Protein AF-A0AAW5WG24-F1 (afdb_monomer_lite)

Radius of gyration: 18.85 Å; chains: 1; bounding box: 36×28×60 Å

InterPro domains:
  IPR003458 Bacteriophage T4, Gp38, tail fibre assembly [PF02413] (2-85)
  IPR051220 Tail Fiber Assembly Chaperone [PTHR34413] (12-85)

Structure (mmCIF, N/CA/C/O backbone):
data_AF-A0AAW5WG24-F1
#
_entry.id   AF-A0AAW5WG24-F1
#
loop_
_atom_site.group_PDB
_atom_site.id
_atom_site.type_symbol
_atom_site.label_atom_id
_atom_site.label_alt_id
_atom_site.label_comp_id
_atom_site.label_asym_id
_atom_site.label_entity_id
_atom_site.label_seq_id
_atom_site.pdbx_PDB_ins_code
_atom_site.Cartn_x
_atom_site.Cartn_y
_atom_site.Cartn_z
_atom_site.occupancy
_atom_site.B_iso_or_equiv
_atom_site.auth_seq_id
_atom_site.auth_comp_id
_atom_site.auth_asym_id
_atom_site.auth_atom_id
_atom_site.pdbx_PDB_model_num
ATOM 1 N N . GLY A 1 1 ? 18.728 18.619 -23.402 1.00 46.84 1 GLY A N 1
ATOM 2 C CA . GLY A 1 1 ? 19.245 18.835 -24.765 1.00 46.84 1 GLY A CA 1
ATOM 3 C C . GLY A 1 1 ? 18.219 18.299 -25.731 1.00 46.84 1 GLY A C 1
ATOM 4 O O . GLY A 1 1 ? 17.729 17.206 -25.492 1.00 46.84 1 GLY A O 1
ATOM 5 N N . TRP A 1 2 ? 17.838 19.078 -26.738 1.00 42.88 2 TRP A N 1
ATOM 6 C CA . TRP A 1 2 ? 16.837 18.698 -27.735 1.00 42.88 2 TRP A CA 1
ATOM 7 C C . TRP A 1 2 ? 17.552 18.334 -29.035 1.00 42.88 2 TRP A C 1
ATOM 9 O O . TRP A 1 2 ? 18.419 19.090 -29.469 1.00 42.88 2 TRP A O 1
ATOM 19 N N . VAL A 1 3 ? 17.193 17.211 -29.653 1.00 49.75 3 VAL A N 1
ATOM 20 C CA . VAL A 1 3 ? 17.563 16.905 -31.040 1.00 49.75 3 VAL A CA 1
ATOM 21 C C . VAL A 1 3 ? 16.269 16.702 -31.815 1.00 49.75 3 VAL A C 1
ATOM 23 O O . VAL A 1 3 ? 15.484 15.812 -31.500 1.00 49.75 3 VAL A O 1
ATOM 26 N N . PHE A 1 4 ? 16.046 17.577 -32.795 1.00 56.84 4 PHE A N 1
ATOM 27 C CA . PHE A 1 4 ? 15.007 17.442 -33.806 1.00 56.84 4 PHE A CA 1
ATOM 28 C C . PHE A 1 4 ? 15.560 16.594 -34.949 1.00 56.84 4 PHE A C 1
ATOM 30 O O . PHE A 1 4 ? 16.589 16.933 -35.534 1.00 56.84 4 PHE A O 1
ATOM 37 N N . SER A 1 5 ? 14.872 15.511 -35.291 1.00 49.09 5 SER A N 1
ATOM 38 C CA . SER A 1 5 ? 15.053 14.817 -36.565 1.00 49.09 5 SER A CA 1
ATOM 39 C C . SER A 1 5 ? 13.701 14.268 -37.020 1.00 49.09 5 SER A C 1
ATOM 41 O O . SER A 1 5 ? 13.091 13.467 -36.323 1.00 49.09 5 SER A O 1
ATOM 43 N N . GLU A 1 6 ? 13.242 14.799 -38.155 1.00 53.00 6 GLU A N 1
ATOM 44 C CA . GLU A 1 6 ? 12.295 14.214 -39.115 1.00 53.00 6 GLU A CA 1
ATOM 45 C C . GLU A 1 6 ? 11.009 13.569 -38.573 1.00 53.00 6 GLU A C 1
ATOM 47 O O . GLU A 1 6 ? 10.936 12.364 -38.379 1.00 53.00 6 GLU A O 1
ATOM 52 N N . GLY A 1 7 ? 9.953 14.386 -38.462 1.00 60.88 7 GLY A N 1
ATOM 53 C CA . GLY A 1 7 ? 8.641 14.121 -39.085 1.00 60.88 7 GLY A CA 1
ATOM 54 C C . GLY A 1 7 ? 7.791 12.920 -38.650 1.00 60.88 7 GLY A C 1
ATOM 55 O O . GLY A 1 7 ? 6.621 12.876 -39.012 1.00 60.88 7 GLY A O 1
ATOM 56 N N . GLU A 1 8 ? 8.304 11.991 -37.854 1.00 54.47 8 GLU A N 1
ATOM 57 C CA . GLU A 1 8 ? 7.559 10.868 -37.298 1.00 54.47 8 GLU A CA 1
ATOM 58 C C . GLU A 1 8 ? 7.715 10.899 -35.779 1.00 54.47 8 GLU A C 1
ATOM 60 O O . GLU A 1 8 ? 8.782 10.607 -35.238 1.00 54.47 8 GLU A O 1
ATOM 65 N N . ILE A 1 9 ? 6.636 11.224 -35.061 1.00 53.88 9 ILE A N 1
ATOM 66 C CA . ILE A 1 9 ? 6.552 10.917 -33.631 1.00 53.88 9 ILE A CA 1
ATOM 67 C C . ILE A 1 9 ? 6.453 9.393 -33.540 1.00 53.88 9 ILE A C 1
ATOM 69 O O . ILE A 1 9 ? 5.364 8.831 -33.448 1.00 53.88 9 ILE A O 1
ATOM 73 N N . LYS A 1 10 ? 7.589 8.695 -33.615 1.00 53.03 10 LYS A N 1
ATOM 74 C CA . LYS A 1 10 ? 7.644 7.307 -33.171 1.00 53.03 10 LYS A CA 1
ATOM 75 C C . LYS A 1 10 ? 7.499 7.365 -31.655 1.00 53.03 10 LYS A C 1
ATOM 77 O O . LYS A 1 10 ? 8.346 7.991 -31.010 1.00 53.03 10 LYS A O 1
ATOM 82 N N . PRO A 1 11 ? 6.424 6.804 -31.072 1.00 61.19 11 PRO A N 1
ATOM 83 C CA . PRO A 1 11 ? 6.294 6.773 -29.626 1.00 61.19 11 PRO A CA 1
ATOM 84 C C . PRO A 1 11 ? 7.563 6.138 -29.070 1.00 61.19 11 PRO A C 1
ATOM 86 O O . PRO A 1 11 ? 8.044 5.136 -29.607 1.00 61.19 11 PRO A O 1
ATOM 89 N N . ARG A 1 12 ? 8.145 6.758 -28.040 1.00 65.38 12 ARG A N 1
ATOM 90 C CA . ARG A 1 12 ? 9.326 6.219 -27.371 1.00 65.38 12 ARG A CA 1
ATOM 91 C C . ARG A 1 12 ? 8.975 4.813 -26.894 1.00 65.38 12 ARG A C 1
ATOM 93 O O . ARG A 1 12 ? 8.241 4.657 -25.924 1.00 65.38 12 ARG A O 1
ATOM 100 N N . GLN A 1 13 ? 9.473 3.799 -27.593 1.00 70.38 13 GLN A N 1
ATOM 101 C CA . GLN A 1 13 ? 9.441 2.438 -27.089 1.00 70.38 13 GLN A CA 1
ATOM 102 C C . GLN A 1 13 ? 10.451 2.393 -25.952 1.00 70.38 13 GLN A C 1
ATOM 104 O O . GLN A 1 13 ? 11.658 2.480 -26.173 1.00 70.38 13 GLN A O 1
ATOM 109 N N . TYR A 1 14 ? 9.941 2.363 -24.726 1.00 78.44 14 TYR A N 1
ATOM 110 C CA . TYR A 1 14 ? 10.772 2.136 -23.557 1.00 78.44 14 TYR A CA 1
ATOM 111 C C . TYR A 1 14 ? 11.394 0.746 -23.661 1.00 78.44 14 TYR A C 1
ATOM 113 O O . TYR A 1 14 ? 10.731 -0.223 -24.037 1.00 78.44 14 TYR A O 1
ATOM 121 N N . SER A 1 15 ? 12.678 0.651 -23.330 1.00 88.44 15 SER A N 1
ATOM 122 C CA . SER A 1 15 ? 13.325 -0.647 -23.170 1.00 88.44 15 SER A CA 1
ATOM 123 C C . SER A 1 15 ? 12.687 -1.424 -22.007 1.00 88.44 15 SER A C 1
ATOM 125 O O . SER A 1 15 ? 12.167 -0.806 -21.074 1.00 88.44 15 SER A O 1
ATOM 127 N N . PRO A 1 16 ? 12.779 -2.766 -21.986 1.00 89.38 16 PRO A N 1
ATOM 128 C CA . PRO A 1 16 ? 12.303 -3.566 -20.853 1.00 89.38 16 PRO A CA 1
ATOM 129 C C . PRO A 1 16 ? 12.873 -3.103 -19.502 1.00 89.38 16 PRO A C 1
ATOM 131 O O . PRO A 1 16 ? 12.180 -3.107 -18.491 1.00 89.38 16 PRO A O 1
ATOM 134 N N . VAL A 1 17 ? 14.122 -2.621 -19.490 1.00 91.81 17 VAL A N 1
ATOM 135 C CA . VAL A 1 17 ? 14.767 -2.060 -18.292 1.00 91.81 17 VAL A CA 1
ATOM 136 C C . VAL A 1 17 ? 14.107 -0.751 -17.851 1.00 91.81 17 VAL A C 1
ATOM 138 O O . VAL A 1 17 ? 13.928 -0.529 -16.657 1.00 91.81 17 VAL A O 1
ATOM 141 N N . GLU A 1 18 ? 13.748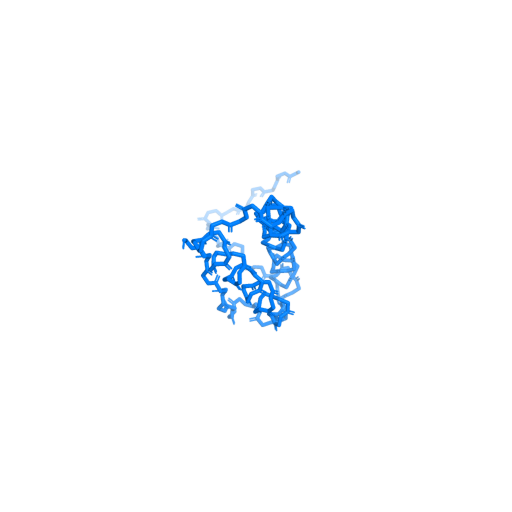 0.128 -18.787 1.00 93.06 18 GLU A N 1
ATOM 142 C CA . GLU A 1 18 ? 13.029 1.367 -18.466 1.00 93.06 18 GLU A CA 1
ATOM 143 C C . GLU A 1 18 ? 11.603 1.087 -17.979 1.00 93.06 18 GLU A C 1
ATOM 145 O O . GLU A 1 18 ? 11.171 1.722 -17.020 1.00 93.06 18 GLU A O 1
ATOM 150 N N . LEU A 1 19 ? 10.902 0.122 -18.586 1.00 94.56 19 LEU A N 1
ATOM 151 C CA . LEU A 1 19 ? 9.563 -0.300 -18.159 1.00 94.56 19 LEU A CA 1
ATOM 152 C C . LEU A 1 19 ? 9.584 -0.904 -16.751 1.00 94.56 19 LEU A C 1
ATOM 154 O O . LEU A 1 19 ? 8.769 -0.528 -15.912 1.00 94.56 19 LEU A O 1
ATOM 15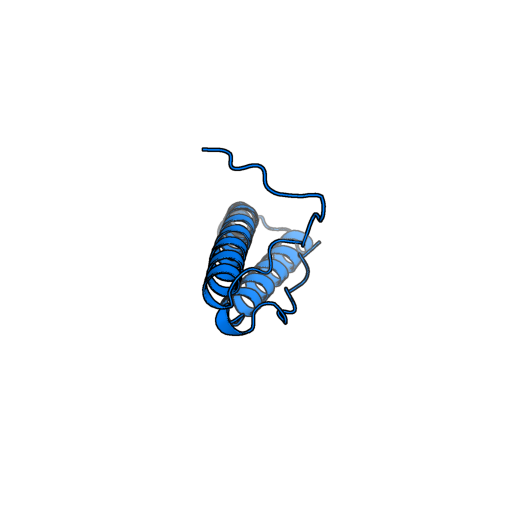8 N N . CYS A 1 20 ? 10.560 -1.767 -16.462 1.00 95.75 20 CYS A N 1
ATOM 159 C CA . CYS A 1 20 ? 10.753 -2.330 -1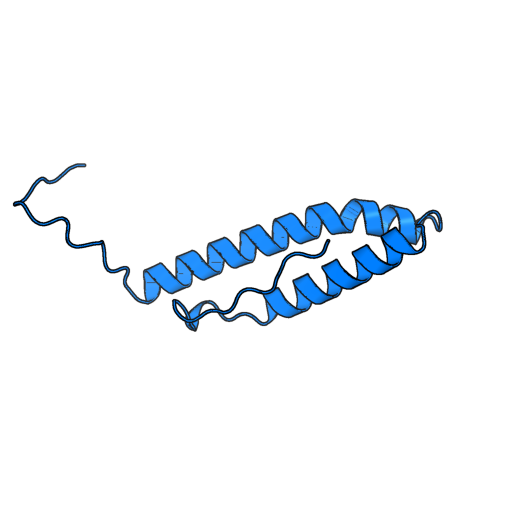5.128 1.00 95.75 20 CYS A CA 1
ATOM 160 C C . CYS A 1 20 ? 11.001 -1.227 -14.088 1.00 95.75 20 CYS A C 1
ATOM 162 O O . CYS A 1 20 ? 10.315 -1.174 -13.071 1.00 95.75 20 CYS A O 1
ATOM 164 N N . LYS A 1 21 ? 11.885 -0.262 -14.379 1.00 96.56 21 LYS A N 1
ATOM 165 C CA . LYS A 1 21 ? 12.135 0.881 -13.482 1.00 96.56 21 LYS A CA 1
ATOM 166 C C . LYS A 1 21 ? 10.899 1.749 -13.246 1.00 96.56 21 LYS A C 1
ATOM 168 O O . LYS A 1 21 ? 10.701 2.248 -12.140 1.00 96.56 21 LYS A O 1
ATOM 173 N N . GLN A 1 22 ? 10.074 1.958 -14.271 1.00 96.06 22 GLN A N 1
ATOM 174 C CA . GLN A 1 22 ? 8.807 2.677 -14.120 1.00 96.06 22 GLN A CA 1
ATOM 175 C C . GLN A 1 22 ? 7.840 1.909 -13.217 1.00 96.06 22 GLN A C 1
ATOM 177 O O . GLN A 1 22 ? 7.258 2.502 -12.312 1.00 96.06 22 GLN A O 1
ATOM 182 N N . ALA A 1 23 ? 7.723 0.594 -13.405 1.00 96.81 23 ALA A N 1
ATOM 183 C CA . ALA A 1 23 ? 6.907 -0.254 -12.547 1.00 96.81 23 ALA A CA 1
ATOM 184 C C . ALA A 1 23 ? 7.433 -0.303 -11.098 1.00 96.81 23 ALA A C 1
ATOM 186 O O . ALA A 1 23 ? 6.640 -0.280 -10.161 1.00 96.81 23 ALA A O 1
ATOM 187 N N . GLU A 1 24 ? 8.752 -0.305 -10.879 1.00 97.75 24 GLU A N 1
ATOM 188 C CA . GLU A 1 24 ? 9.356 -0.183 -9.542 1.00 97.75 24 GLU A CA 1
ATOM 189 C C . GLU A 1 24 ? 8.958 1.133 -8.866 1.00 97.75 24 GLU A C 1
ATOM 191 O O . GLU A 1 24 ? 8.519 1.128 -7.713 1.00 97.75 24 GLU A O 1
ATOM 196 N N . ALA A 1 25 ? 9.072 2.250 -9.589 1.00 97.88 25 ALA A N 1
ATOM 197 C CA . ALA A 1 25 ? 8.700 3.568 -9.086 1.00 97.88 25 ALA A CA 1
ATOM 198 C C . ALA A 1 25 ? 7.202 3.646 -8.755 1.00 97.88 25 ALA A C 1
ATOM 200 O O . ALA A 1 25 ? 6.836 4.089 -7.668 1.00 97.88 25 ALA A O 1
ATOM 201 N N . GLN A 1 26 ? 6.345 3.140 -9.645 1.00 97.38 26 GLN A N 1
ATOM 202 C CA . GLN A 1 26 ? 4.901 3.084 -9.425 1.00 97.38 26 GLN A CA 1
ATOM 203 C C . GLN A 1 26 ? 4.552 2.216 -8.210 1.00 97.38 26 GLN A C 1
ATOM 205 O O . GLN A 1 26 ? 3.779 2.633 -7.350 1.00 97.38 26 GLN A O 1
ATOM 210 N N . LYS A 1 27 ? 5.160 1.031 -8.072 1.00 97.81 27 LYS A N 1
ATOM 211 C CA . LYS A 1 27 ? 4.973 0.172 -6.894 1.00 97.81 27 LYS A CA 1
ATOM 212 C C . LYS A 1 27 ? 5.364 0.899 -5.606 1.00 97.81 27 LYS A C 1
ATOM 214 O O . LYS A 1 27 ? 4.646 0.792 -4.614 1.00 97.81 27 LYS A O 1
ATOM 219 N N . ALA A 1 28 ? 6.485 1.618 -5.610 1.00 98.06 28 ALA A N 1
ATOM 220 C CA . ALA A 1 28 ? 6.946 2.376 -4.452 1.00 98.06 28 ALA A CA 1
ATOM 221 C C . ALA A 1 28 ? 5.972 3.506 -4.077 1.00 98.06 28 ALA A C 1
ATOM 223 O O . ALA A 1 28 ? 5.643 3.652 -2.901 1.00 98.06 28 ALA A O 1
ATOM 224 N N . GLU A 1 29 ? 5.467 4.251 -5.063 1.00 97.94 29 GLU A N 1
ATOM 225 C CA . GLU A 1 29 ? 4.469 5.308 -4.858 1.00 97.94 29 GLU A CA 1
ATOM 226 C C . GLU A 1 29 ? 3.170 4.750 -4.263 1.00 97.94 29 GLU A C 1
ATOM 228 O O . GLU A 1 29 ? 2.688 5.243 -3.244 1.00 97.94 29 GLU A O 1
ATOM 233 N N . LEU A 1 30 ? 2.647 3.659 -4.827 1.00 97.88 30 LEU A N 1
ATOM 234 C CA . LEU A 1 30 ? 1.419 3.028 -4.343 1.00 97.88 30 LEU A CA 1
ATOM 235 C C . LEU A 1 30 ? 1.578 2.444 -2.929 1.00 97.88 30 LEU A C 1
ATOM 237 O O . LEU A 1 30 ? 0.644 2.492 -2.127 1.00 97.88 30 LEU A O 1
ATOM 241 N N . LEU A 1 31 ? 2.758 1.907 -2.596 1.00 97.88 31 LEU A N 1
ATOM 242 C CA . LEU A 1 31 ? 3.070 1.450 -1.238 1.00 97.88 31 LEU A CA 1
ATOM 243 C C . LEU A 1 31 ? 3.158 2.613 -0.243 1.00 97.88 31 LEU A C 1
ATOM 245 O O . LEU A 1 31 ? 2.726 2.445 0.899 1.00 97.88 31 LEU A O 1
ATOM 249 N N . ALA A 1 32 ? 3.706 3.758 -0.658 1.00 98.06 32 ALA A N 1
ATOM 250 C CA . ALA A 1 32 ? 3.771 4.961 0.164 1.00 98.06 32 ALA A CA 1
ATOM 251 C C . ALA A 1 32 ? 2.370 5.534 0.416 1.00 98.06 32 ALA A C 1
ATOM 253 O O . ALA A 1 32 ? 2.016 5.762 1.569 1.00 98.06 32 ALA A O 1
ATOM 254 N N . ALA A 1 33 ? 1.545 5.658 -0.628 1.00 96.88 33 ALA A N 1
ATOM 255 C CA . ALA A 1 33 ? 0.154 6.088 -0.506 1.00 96.88 33 ALA A CA 1
ATOM 256 C C . ALA A 1 33 ? -0.635 5.176 0.445 1.00 96.88 33 ALA A C 1
ATOM 258 O O . ALA A 1 33 ? -1.252 5.647 1.395 1.00 96.88 33 ALA A O 1
ATOM 259 N N . ALA A 1 34 ? -0.526 3.855 0.278 1.00 97.38 34 ALA A N 1
ATOM 260 C CA . ALA A 1 34 ? -1.182 2.916 1.182 1.00 97.38 34 ALA A CA 1
ATOM 261 C C . ALA A 1 34 ? -0.670 3.014 2.630 1.00 97.38 34 ALA A C 1
ATOM 263 O O . ALA A 1 34 ? -1.417 2.731 3.560 1.00 97.38 34 ALA A O 1
ATOM 264 N N . ALA A 1 35 ? 0.596 3.378 2.854 1.00 97.44 35 ALA A N 1
ATOM 265 C CA . ALA A 1 35 ? 1.107 3.613 4.204 1.00 97.44 35 ALA A CA 1
ATOM 266 C C . ALA A 1 35 ? 0.506 4.883 4.831 1.00 97.44 35 ALA A C 1
ATOM 268 O O . ALA A 1 35 ? 0.179 4.859 6.016 1.00 97.44 35 ALA A O 1
ATOM 269 N N . THR A 1 36 ? 0.319 5.946 4.041 1.00 98.00 36 THR A N 1
ATOM 270 C CA . THR A 1 36 ? -0.350 7.182 4.473 1.00 98.00 36 THR A CA 1
ATOM 271 C C . THR A 1 36 ? -1.797 6.933 4.889 1.00 98.00 36 THR A C 1
ATOM 273 O O . THR A 1 36 ? -2.197 7.428 5.936 1.00 98.00 36 THR A O 1
ATOM 276 N N . GLU A 1 37 ? -2.541 6.111 4.146 1.00 97.81 37 GLU A N 1
ATOM 277 C CA . GLU A 1 37 ? -3.936 5.778 4.478 1.00 97.81 37 GLU A CA 1
ATOM 278 C C . GLU A 1 37 ? -4.040 4.832 5.685 1.00 97.81 37 GLU A C 1
ATOM 280 O O . GLU A 1 37 ? -4.925 4.965 6.526 1.00 97.81 37 GLU A O 1
ATOM 285 N N . ILE A 1 38 ? -3.109 3.880 5.814 1.00 98.19 38 ILE A N 1
ATOM 286 C CA . ILE A 1 38 ? -3.107 2.920 6.928 1.00 98.19 38 ILE A CA 1
ATOM 287 C C . ILE A 1 38 ? -2.778 3.582 8.261 1.00 98.19 38 ILE A C 1
ATOM 289 O O . ILE A 1 38 ? -3.311 3.129 9.267 1.00 98.19 38 ILE A O 1
ATOM 293 N N . SER A 1 39 ? -1.899 4.589 8.297 1.00 98.38 39 SER A N 1
ATOM 294 C CA . SER A 1 39 ? -1.438 5.183 9.561 1.00 98.38 39 SER A CA 1
ATOM 295 C C . SER A 1 39 ? -2.592 5.644 10.466 1.00 98.38 39 SER A C 1
ATOM 297 O O . SER A 1 39 ? -2.697 5.100 11.561 1.00 98.38 39 SER A O 1
ATOM 299 N N . PRO A 1 40 ? -3.506 6.540 10.035 1.00 98.31 40 PRO A N 1
ATOM 300 C CA . PRO A 1 40 ? -4.597 6.999 10.897 1.00 98.31 40 PRO A CA 1
ATOM 301 C C . PRO A 1 40 ? -5.582 5.880 11.263 1.00 98.31 40 PRO A C 1
ATOM 303 O O . PRO A 1 40 ? -6.061 5.823 12.392 1.00 98.31 40 PRO A O 1
ATOM 306 N N . LEU A 1 41 ? -5.856 4.955 10.336 1.00 98.31 41 LEU A N 1
ATOM 307 C CA . LEU A 1 41 ? -6.740 3.812 10.585 1.00 98.31 41 LEU A CA 1
ATOM 308 C C . LEU A 1 41 ? -6.152 2.854 11.628 1.00 98.31 41 LEU A C 1
ATOM 310 O O . LEU A 1 41 ? -6.870 2.292 12.454 1.00 98.31 41 LEU A O 1
ATOM 314 N N . GLN A 1 42 ? -4.836 2.651 11.579 1.00 98.56 42 GLN A N 1
ATOM 315 C CA . GLN A 1 42 ? -4.115 1.839 12.545 1.00 98.56 42 GLN A CA 1
ATOM 316 C C . GLN A 1 42 ? -4.074 2.531 13.908 1.00 98.56 42 GLN A C 1
ATOM 318 O O . GLN A 1 42 ? -4.333 1.860 14.900 1.00 98.56 42 GLN A O 1
ATOM 323 N N . ASP A 1 43 ? -3.843 3.846 13.955 1.00 98.69 43 ASP A N 1
ATOM 324 C CA . ASP A 1 43 ? -3.885 4.624 15.197 1.00 98.69 43 ASP A CA 1
ATOM 325 C C . ASP A 1 43 ? -5.264 4.502 15.873 1.00 98.69 43 ASP A C 1
ATOM 327 O O . ASP A 1 43 ? -5.349 4.192 17.061 1.00 98.69 43 ASP A O 1
ATOM 331 N N . ALA A 1 44 ? -6.356 4.648 15.112 1.00 98.50 44 ALA A N 1
ATOM 332 C CA . ALA A 1 44 ? -7.717 4.458 15.619 1.00 98.50 44 ALA A CA 1
ATOM 333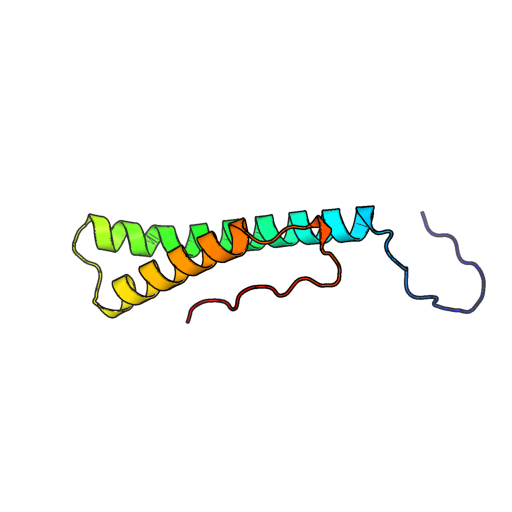 C C . ALA A 1 44 ? -7.952 3.025 16.134 1.00 98.50 44 ALA A C 1
ATOM 335 O O . ALA A 1 44 ? -8.568 2.831 17.184 1.00 98.50 44 ALA A O 1
ATOM 336 N N . ALA A 1 45 ? -7.445 2.010 15.426 1.00 98.19 45 ALA A N 1
ATOM 337 C CA . ALA A 1 45 ? -7.564 0.615 15.847 1.00 98.19 45 ALA A CA 1
ATOM 338 C C . ALA A 1 45 ? -6.758 0.326 17.126 1.00 98.19 45 ALA A C 1
ATOM 340 O O . ALA A 1 45 ? -7.251 -0.367 18.015 1.00 98.19 45 ALA A O 1
ATOM 341 N N . ASP A 1 46 ? -5.552 0.883 17.242 1.00 98.44 46 ASP A N 1
ATOM 342 C CA . ASP A 1 46 ? -4.665 0.713 18.397 1.00 98.44 46 ASP A CA 1
ATOM 343 C C . ASP A 1 46 ? -5.202 1.427 19.648 1.00 98.44 46 ASP A C 1
ATOM 345 O O . ASP A 1 46 ? -5.018 0.940 20.766 1.00 98.44 46 ASP A O 1
ATOM 349 N N . LEU A 1 47 ? -5.914 2.545 19.469 1.00 98.44 47 LEU A N 1
ATOM 350 C CA . LEU A 1 47 ? -6.626 3.254 20.538 1.00 98.44 47 LEU A CA 1
ATOM 351 C C . LEU A 1 47 ? -7.977 2.612 20.898 1.00 98.44 47 LEU A C 1
ATOM 353 O O . LEU A 1 47 ? -8.579 2.975 21.908 1.00 98.44 47 LEU A O 1
ATOM 357 N N . GLY A 1 48 ? -8.456 1.648 20.105 1.00 97.75 48 GLY A N 1
ATOM 358 C CA . GLY A 1 48 ? -9.784 1.052 20.269 1.00 97.75 48 GLY A CA 1
ATOM 359 C C . GLY A 1 48 ? -10.934 1.997 19.902 1.00 97.75 48 GLY A C 1
ATOM 360 O O . GLY A 1 48 ? -12.063 1.777 20.334 1.00 97.75 48 GLY A O 1
ATOM 361 N N . GLU A 1 49 ? -10.648 3.041 19.122 1.00 98.31 49 GLU A N 1
ATOM 362 C CA . GLU A 1 49 ? -11.607 4.055 18.665 1.00 98.31 49 GLU A CA 1
ATOM 363 C C . GLU A 1 49 ? -12.098 3.806 17.229 1.00 98.31 49 GLU A C 1
ATOM 365 O O . GLU A 1 49 ? -13.071 4.425 16.803 1.00 98.31 49 GLU A O 1
ATOM 370 N N . ALA A 1 50 ? -11.466 2.883 16.494 1.00 98.19 50 ALA A N 1
ATOM 371 C CA . ALA A 1 50 ? -11.853 2.555 15.126 1.00 98.19 50 ALA A CA 1
ATOM 372 C C . ALA A 1 50 ? -13.283 2.005 15.042 1.00 98.19 50 ALA A C 1
ATOM 374 O O . ALA A 1 50 ? -13.640 1.009 15.679 1.00 98.19 50 ALA A O 1
ATOM 375 N N . THR A 1 51 ? -14.069 2.609 14.161 1.00 98.31 51 THR A N 1
ATOM 376 C CA . THR A 1 51 ? -15.381 2.123 13.737 1.00 98.31 51 THR A CA 1
ATOM 377 C C . THR A 1 51 ? -15.273 0.797 12.973 1.00 98.31 51 THR A C 1
ATOM 379 O O . THR A 1 51 ? -14.195 0.370 12.545 1.00 98.31 51 THR A O 1
ATOM 382 N N . GLU A 1 52 ? -16.399 0.105 12.787 1.00 98.06 52 GLU A N 1
ATOM 383 C CA . GLU A 1 52 ? -16.438 -1.114 11.963 1.00 98.06 52 GLU A CA 1
ATOM 384 C C . GLU A 1 52 ? -15.985 -0.837 10.519 1.00 98.06 52 GLU A C 1
ATOM 386 O O . GLU A 1 52 ? -15.222 -1.628 9.957 1.00 98.06 52 GLU A O 1
ATOM 391 N N . ASP A 1 53 ? -16.370 0.316 9.961 1.00 97.62 53 ASP A N 1
ATOM 392 C CA . ASP A 1 53 ? -15.978 0.748 8.617 1.00 97.62 53 ASP A CA 1
ATOM 393 C C . ASP A 1 53 ? -14.470 1.028 8.527 1.00 97.62 53 ASP A C 1
ATOM 395 O O . ASP A 1 53 ? -13.806 0.544 7.610 1.00 97.62 53 ASP A O 1
ATOM 399 N N . GLU A 1 54 ? -13.886 1.723 9.508 1.00 98.19 54 GLU A N 1
ATOM 400 C CA . GLU A 1 54 ? -12.435 1.962 9.558 1.00 98.19 54 GLU A CA 1
ATOM 401 C C . GLU A 1 54 ? -11.641 0.660 9.690 1.00 98.19 54 GLU A C 1
ATOM 403 O O . GLU A 1 54 ? -10.605 0.495 9.044 1.00 98.19 54 GLU A O 1
ATOM 408 N N . ASN A 1 55 ? -12.135 -0.307 10.467 1.00 98.06 55 ASN A N 1
ATOM 409 C CA . ASN A 1 55 ? -11.508 -1.625 10.579 1.00 98.06 55 ASN A CA 1
ATOM 410 C C . ASN A 1 55 ? -11.589 -2.420 9.266 1.00 98.06 55 ASN A C 1
ATOM 412 O O . ASN A 1 55 ? -10.614 -3.072 8.867 1.00 98.06 55 ASN A O 1
ATOM 416 N N . ALA A 1 56 ? -12.729 -2.363 8.573 1.00 98.12 56 ALA A N 1
ATOM 417 C CA . ALA A 1 56 ? -12.890 -2.978 7.260 1.00 98.12 56 ALA A CA 1
ATOM 418 C C . ALA A 1 56 ? -11.950 -2.337 6.226 1.00 98.12 56 ALA A C 1
ATOM 420 O O . ALA A 1 56 ? -11.259 -3.052 5.489 1.00 98.12 56 ALA A O 1
ATOM 421 N N . LEU A 1 57 ? -11.853 -1.006 6.231 1.00 98.12 57 LEU A N 1
ATOM 422 C CA . LEU A 1 57 ? -10.980 -0.243 5.345 1.00 98.12 57 LEU A CA 1
ATOM 423 C C . LEU A 1 57 ? -9.495 -0.509 5.646 1.00 98.12 57 LEU A C 1
ATOM 425 O O . LEU A 1 57 ? -8.715 -0.772 4.729 1.00 98.12 57 LEU A O 1
ATOM 429 N N . LEU A 1 58 ? -9.103 -0.567 6.924 1.00 98.31 58 LEU A N 1
ATOM 430 C CA . LEU A 1 58 ? -7.753 -0.945 7.360 1.00 98.31 58 LEU A CA 1
ATOM 431 C C . LEU A 1 58 ? -7.365 -2.331 6.835 1.00 98.31 58 LEU A C 1
ATOM 433 O O . LEU A 1 58 ? -6.251 -2.540 6.341 1.00 98.31 58 LEU A O 1
ATOM 437 N N . LEU A 1 59 ? -8.283 -3.297 6.924 1.00 98.06 59 LEU A N 1
ATOM 438 C CA . LEU A 1 59 ? -8.067 -4.641 6.400 1.00 98.06 59 LEU A CA 1
ATOM 439 C C . LEU A 1 59 ? -7.926 -4.636 4.871 1.00 98.06 59 LEU A C 1
ATOM 441 O O . LEU A 1 59 ? -7.058 -5.339 4.341 1.00 98.06 59 LEU A O 1
ATOM 445 N N . ALA A 1 60 ? -8.746 -3.857 4.162 1.00 98.25 60 ALA A N 1
ATOM 446 C CA . ALA A 1 60 ? -8.670 -3.719 2.712 1.00 98.25 60 ALA A CA 1
ATOM 447 C C . ALA A 1 60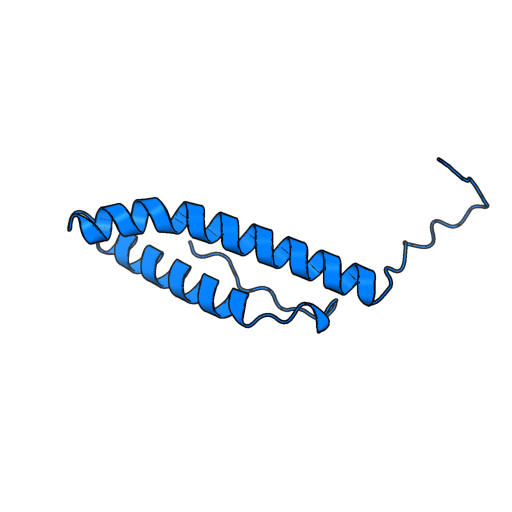 ? -7.319 -3.128 2.273 1.00 98.25 60 ALA A C 1
ATOM 449 O O . ALA A 1 60 ? -6.637 -3.723 1.436 1.00 98.25 60 ALA A O 1
ATOM 450 N N . TRP A 1 61 ? -6.853 -2.057 2.921 1.00 98.31 61 TRP A N 1
ATOM 451 C CA . TRP A 1 61 ? -5.534 -1.470 2.664 1.00 98.31 61 TRP A CA 1
ATOM 452 C C . TRP A 1 61 ? -4.371 -2.413 2.981 1.00 98.31 61 TRP A C 1
ATOM 454 O O . TRP A 1 61 ? -3.403 -2.495 2.217 1.00 98.31 61 TRP A O 1
ATOM 464 N N . LYS A 1 62 ? -4.455 -3.190 4.068 1.00 97.75 62 LYS A N 1
ATOM 465 C CA . LYS A 1 62 ? -3.450 -4.221 4.380 1.00 97.75 62 LYS A CA 1
ATOM 466 C C . LYS A 1 62 ? -3.396 -5.301 3.296 1.00 97.75 62 LYS A C 1
ATOM 468 O O . LYS A 1 62 ? -2.301 -5.668 2.863 1.00 97.75 62 LYS A O 1
ATOM 473 N N . LYS A 1 63 ? -4.548 -5.780 2.809 1.00 97.81 63 LYS A N 1
ATOM 474 C CA . LYS A 1 63 ? -4.617 -6.733 1.683 1.00 97.81 63 LYS A CA 1
ATOM 475 C C . LYS A 1 63 ? -4.036 -6.128 0.405 1.00 97.81 63 LYS A C 1
ATOM 477 O O . LYS A 1 63 ? -3.211 -6.775 -0.239 1.00 97.81 63 LYS A O 1
ATOM 482 N N . TYR A 1 64 ? -4.389 -4.884 0.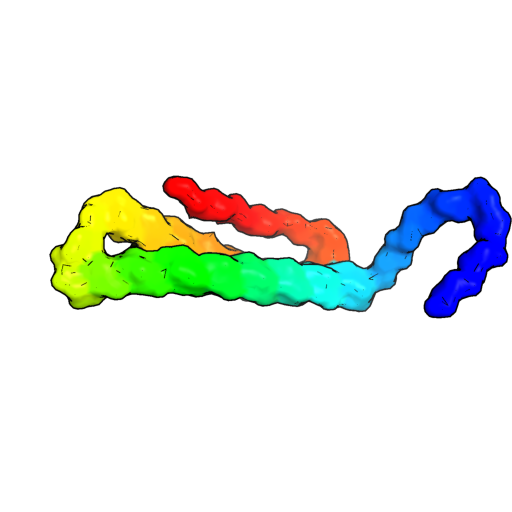095 1.00 98.00 64 TYR A N 1
ATOM 483 C CA . TYR A 1 64 ? -3.856 -4.137 -1.041 1.00 98.00 64 TYR A CA 1
ATOM 484 C C . TYR A 1 64 ? -2.323 -4.047 -1.004 1.00 98.00 64 TYR A C 1
ATOM 486 O O . TYR A 1 64 ? -1.659 -4.433 -1.966 1.00 98.00 64 TYR A O 1
ATOM 494 N N . ARG A 1 65 ? -1.723 -3.672 0.137 1.00 97.50 65 ARG A N 1
ATOM 495 C CA . ARG A 1 65 ? -0.254 -3.663 0.299 1.00 97.50 65 ARG A CA 1
ATOM 496 C C . ARG A 1 65 ? 0.377 -5.035 0.099 1.00 97.50 65 ARG A C 1
ATOM 498 O O . ARG A 1 65 ? 1.469 -5.127 -0.460 1.00 97.50 65 ARG A O 1
ATOM 505 N N . VAL A 1 66 ? -0.268 -6.107 0.558 1.00 97.62 66 VAL A N 1
ATOM 506 C CA . VAL A 1 66 ? 0.223 -7.476 0.333 1.00 97.62 66 VAL A CA 1
ATOM 507 C C . VAL A 1 66 ? 0.183 -7.829 -1.155 1.00 97.62 66 VAL A C 1
ATOM 509 O O . VAL A 1 66 ? 1.145 -8.403 -1.663 1.00 97.62 66 VAL A O 1
ATOM 512 N N . MET A 1 67 ? -0.887 -7.464 -1.865 1.00 97.69 67 MET A N 1
ATOM 513 C CA . MET A 1 67 ? -1.004 -7.676 -3.311 1.00 97.69 67 MET A CA 1
ATOM 514 C C . MET A 1 67 ? 0.053 -6.877 -4.079 1.00 97.69 67 MET A C 1
ATOM 516 O O . MET A 1 67 ? 0.783 -7.463 -4.874 1.00 97.69 67 MET A O 1
ATOM 520 N N . LEU A 1 68 ? 0.226 -5.588 -3.768 1.00 96.62 68 LEU A N 1
ATOM 521 C CA . LEU A 1 68 ? 1.279 -4.754 -4.354 1.00 96.62 68 LEU A CA 1
ATOM 522 C C . LEU A 1 68 ? 2.676 -5.325 -4.125 1.00 96.62 68 LEU A C 1
ATOM 524 O O . LEU A 1 68 ? 3.493 -5.349 -5.039 1.00 96.62 68 LEU A O 1
ATOM 528 N N . ASN A 1 69 ? 2.972 -5.814 -2.919 1.00 95.69 69 ASN A N 1
ATOM 529 C CA . ASN A 1 69 ? 4.279 -6.401 -2.630 1.00 95.69 69 ASN A CA 1
ATOM 530 C C . ASN A 1 69 ? 4.589 -7.622 -3.505 1.00 95.69 69 ASN A C 1
ATOM 532 O O . ASN A 1 69 ? 5.758 -7.840 -3.824 1.00 95.69 69 ASN A O 1
ATOM 536 N N . ARG A 1 70 ? 3.563 -8.368 -3.933 1.00 96.94 70 ARG A N 1
ATOM 537 C CA . ARG A 1 70 ? 3.690 -9.528 -4.828 1.00 96.94 70 ARG A CA 1
ATOM 538 C C . ARG A 1 70 ? 3.832 -9.155 -6.305 1.00 96.94 70 ARG A C 1
ATOM 540 O O . ARG A 1 70 ? 4.282 -10.003 -7.067 1.00 96.94 70 ARG A O 1
ATOM 547 N N . VAL A 1 71 ? 3.487 -7.925 -6.701 1.00 96.19 71 VAL A N 1
ATOM 548 C CA . VAL A 1 71 ? 3.719 -7.429 -8.068 1.00 96.19 71 VAL A CA 1
ATOM 549 C C . VAL A 1 71 ? 5.212 -7.460 -8.360 1.00 96.19 71 VAL A C 1
ATOM 551 O O . VAL A 1 71 ? 6.013 -6.948 -7.566 1.00 96.19 71 VAL A O 1
ATOM 554 N N . LYS A 1 72 ? 5.579 -8.036 -9.503 1.00 96.94 72 LYS A N 1
ATOM 555 C CA . LYS A 1 72 ? 6.953 -8.067 -9.980 1.00 96.94 72 LYS A CA 1
ATOM 556 C C . LYS A 1 72 ? 7.122 -7.033 -11.095 1.00 96.94 72 LYS A C 1
ATOM 558 O O . LYS A 1 72 ? 6.500 -7.163 -12.143 1.00 96.94 72 LYS A O 1
ATOM 563 N N . PRO A 1 73 ? 7.959 -6.006 -10.898 1.00 95.94 73 PRO A N 1
ATOM 564 C CA . PRO A 1 73 ? 8.198 -4.988 -11.921 1.00 95.94 73 PRO A CA 1
ATOM 565 C C . PRO A 1 73 ? 8.780 -5.535 -13.235 1.00 95.94 73 PRO A C 1
ATOM 567 O O . PRO A 1 73 ? 8.630 -4.907 -14.277 1.00 95.94 73 PRO A O 1
ATOM 570 N N . GLU A 1 74 ? 9.403 -6.718 -13.197 1.00 95.56 74 GLU A N 1
ATOM 571 C CA . GLU A 1 74 ? 9.929 -7.426 -14.372 1.00 95.56 74 GLU A CA 1
ATOM 572 C C . GLU A 1 74 ? 8.849 -7.876 -15.367 1.00 95.56 74 GLU A C 1
ATOM 574 O O . GLU A 1 74 ? 9.162 -8.060 -16.539 1.00 95.56 74 GLU A O 1
ATOM 579 N N . ASP A 1 75 ? 7.591 -7.989 -14.926 1.00 95.00 75 ASP A N 1
ATOM 580 C CA . ASP A 1 75 ? 6.460 -8.357 -15.785 1.00 95.00 75 ASP A CA 1
ATOM 581 C C . ASP A 1 75 ? 5.992 -7.173 -16.663 1.00 95.00 75 ASP A C 1
ATOM 583 O O . ASP A 1 75 ? 5.113 -7.321 -17.510 1.00 95.00 75 ASP A O 1
ATOM 587 N N . ALA A 1 76 ? 6.577 -5.978 -16.500 1.00 93.38 76 ALA A N 1
ATOM 588 C CA . ALA A 1 76 ? 6.212 -4.798 -17.276 1.00 93.38 76 ALA A CA 1
ATOM 589 C C . ALA A 1 76 ? 6.429 -5.005 -18.793 1.00 93.38 76 ALA A C 1
ATOM 591 O O . ALA A 1 76 ? 7.471 -5.513 -19.216 1.00 93.38 76 ALA A O 1
ATOM 592 N N . PRO A 1 77 ? 5.488 -4.551 -19.644 1.00 91.69 77 PRO A N 1
ATOM 593 C CA . PRO A 1 77 ? 4.331 -3.711 -19.320 1.00 91.69 77 PRO A CA 1
ATOM 594 C C . PRO A 1 77 ? 3.064 -4.490 -18.910 1.00 91.69 77 PRO A C 1
ATOM 596 O O . PRO A 1 77 ? 2.043 -3.864 -18.634 1.00 91.69 77 PRO A O 1
ATOM 599 N N . ASP A 1 78 ? 3.110 -5.823 -18.862 1.00 95.00 78 ASP A N 1
ATOM 600 C CA . ASP A 1 78 ? 1.968 -6.709 -18.593 1.00 95.00 78 ASP A CA 1
ATOM 601 C C . ASP A 1 78 ? 1.741 -6.890 -17.078 1.00 95.00 78 ASP A C 1
ATOM 603 O O . ASP A 1 78 ? 1.793 -7.981 -16.516 1.00 95.00 78 ASP A O 1
ATOM 607 N N . ILE A 1 79 ? 1.538 -5.770 -16.377 1.00 95.75 79 ILE A N 1
ATOM 608 C CA . ILE A 1 79 ? 1.268 -5.759 -14.935 1.00 95.75 79 ILE A CA 1
ATOM 609 C C . ILE A 1 79 ? -0.192 -5.399 -14.699 1.00 95.75 79 ILE A C 1
ATOM 611 O O . ILE A 1 79 ? -0.646 -4.306 -15.037 1.00 95.75 79 ILE A O 1
ATOM 615 N N . THR A 1 80 ? -0.912 -6.293 -14.024 1.00 95.25 80 THR A N 1
ATOM 616 C CA . THR A 1 80 ? -2.224 -5.974 -13.455 1.00 95.25 80 THR A CA 1
ATOM 617 C C . THR A 1 80 ? -2.033 -5.376 -12.066 1.00 95.25 80 THR A C 1
ATOM 619 O O . THR A 1 80 ? -1.718 -6.084 -11.106 1.00 95.25 80 THR A O 1
ATOM 622 N N . TRP A 1 81 ? -2.204 -4.060 -11.958 1.00 95.88 81 TRP A N 1
ATOM 623 C CA . TRP A 1 81 ? -2.150 -3.369 -10.673 1.00 95.88 81 TRP A CA 1
ATOM 624 C C . TRP A 1 81 ? -3.416 -3.653 -9.855 1.00 95.88 81 TRP A C 1
ATOM 626 O O . TRP A 1 81 ? -4.510 -3.648 -10.420 1.00 95.88 81 TRP A O 1
ATOM 636 N N . PRO A 1 82 ? -3.295 -3.911 -8.540 1.00 95.69 82 PRO A N 1
ATOM 637 C CA . PRO A 1 82 ? -4.462 -4.058 -7.681 1.00 95.69 82 PRO A CA 1
ATOM 638 C C . PRO A 1 82 ? -5.262 -2.751 -7.627 1.00 95.69 82 PRO A C 1
ATOM 640 O O . PRO A 1 82 ? -4.697 -1.663 -7.731 1.00 95.69 82 PRO A O 1
ATOM 643 N N . GLU A 1 83 ? -6.574 -2.863 -7.444 1.00 94.44 83 GLU A N 1
ATOM 644 C CA . GLU A 1 83 ? -7.459 -1.705 -7.302 1.00 94.44 83 GLU A CA 1
ATOM 645 C C . GLU A 1 83 ? -7.321 -1.068 -5.916 1.00 94.44 83 GLU A C 1
ATOM 647 O O . GLU A 1 83 ? -7.085 -1.760 -4.920 1.00 94.44 83 GLU A O 1
ATOM 652 N N . LEU A 1 84 ? -7.465 0.257 -5.860 1.00 93.25 84 LEU A N 1
ATOM 653 C CA . LEU A 1 84 ? -7.432 0.999 -4.604 1.00 93.25 84 LEU A CA 1
ATOM 654 C C . LEU A 1 84 ? -8.675 0.665 -3.759 1.00 93.25 84 LEU A C 1
ATOM 656 O O . LEU A 1 84 ? -9.780 0.637 -4.302 1.00 93.25 84 LEU A O 1
ATOM 660 N N . PRO A 1 85 ? -8.518 0.431 -2.446 1.00 93.50 85 PRO A N 1
ATOM 661 C CA . PRO A 1 85 ? -9.640 0.313 -1.519 1.00 93.50 85 PRO A CA 1
ATOM 662 C C . PRO A 1 85 ? -10.494 1.589 -1.466 1.00 93.50 85 PRO A C 1
ATOM 664 O O . PRO A 1 85 ? -9.962 2.690 -1.614 1.00 93.50 85 PRO A O 1
ATOM 667 N N . SER A 1 86 ? -11.795 1.427 -1.205 1.00 83.12 86 SER A N 1
ATOM 668 C CA . SER A 1 86 ? -12.796 2.496 -1.054 1.00 83.12 86 SER A CA 1
ATOM 669 C C . SER A 1 86 ? -13.619 2.315 0.208 1.00 83.12 86 SER A C 1
ATOM 671 O O . SER A 1 86 ? -13.945 1.133 0.476 1.00 83.12 86 SER A O 1
#

Organism: NCBI:txid1639133

Foldseek 3Di:
DDDDDDDDPPPPPDDLVRQLVVLVVVLVVLLVVLVVLLVVLVVCVVVVNHDPVSVVQNVVSVVLNVVSVPFHSSCPPPTDRDDHGD

pLDDT: mean 90.08, std 15.31, range [42.88, 98.69]

Sequence (86 aa):
GWVFSEGEIKPRQYSPVELCKQAEAQKAELLAAAATEISPLQDAADLGEATEDENALLLAWKKYRVMLNRVKPEDAPDITWPELPS

Secondary structure (DSSP, 8-state):
-----SS--------HHHHHHHHHHHHHHHHHHHHHHHHHHHHHHHTT---HHHHHHHHHHHHHHHHHHH--GGGTTS--PPPPP-